Protein AF-A0A2K3MLL9-F1 (afdb_monomer)

Organism: Trifolium pratense (NCBI:txid57577)

Structure (mmCIF, N/CA/C/O backbone):
data_AF-A0A2K3MLL9-F1
#
_entry.id   AF-A0A2K3MLL9-F1
#
loop_
_atom_site.group_PDB
_atom_site.id
_atom_site.type_symbol
_atom_site.label_atom_id
_atom_site.label_alt_id
_atom_site.label_comp_id
_atom_site.label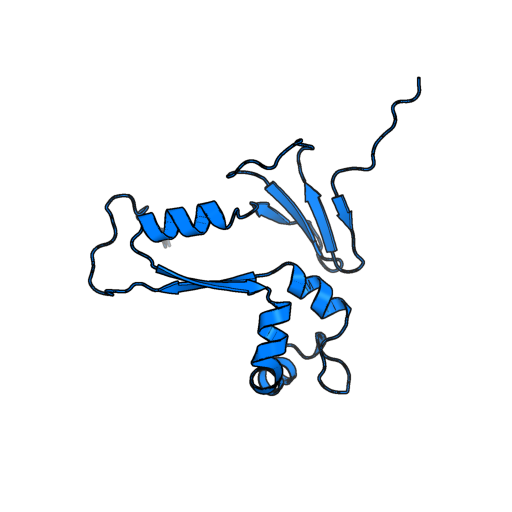_asym_id
_atom_site.label_entity_id
_atom_site.label_seq_id
_atom_site.pdbx_PDB_ins_code
_atom_site.Cartn_x
_atom_site.Cartn_y
_atom_site.Cartn_z
_atom_site.occupancy
_atom_site.B_iso_or_equiv
_atom_site.auth_seq_id
_atom_site.auth_comp_id
_atom_site.auth_asym_id
_atom_site.auth_atom_id
_atom_site.pdbx_PDB_model_num
ATOM 1 N N . MET A 1 1 ? 34.113 28.813 0.957 1.00 40.06 1 MET A N 1
ATOM 2 C CA . MET A 1 1 ? 33.649 27.449 1.286 1.00 40.06 1 MET A CA 1
ATOM 3 C C . MET A 1 1 ? 32.641 27.046 0.227 1.00 40.06 1 MET A C 1
ATOM 5 O O . MET A 1 1 ? 31.716 27.810 -0.008 1.00 40.06 1 MET A O 1
ATOM 9 N N . LYS A 1 2 ? 32.866 25.936 -0.482 1.00 30.52 2 LYS A N 1
ATOM 10 C CA . LYS A 1 2 ? 31.859 25.398 -1.406 1.00 30.52 2 LYS A CA 1
ATOM 11 C C . LYS A 1 2 ? 30.724 24.830 -0.544 1.00 30.52 2 LYS A C 1
ATOM 13 O O . LYS A 1 2 ? 31.049 24.082 0.377 1.00 30.52 2 LYS A O 1
ATOM 18 N N . PRO A 1 3 ? 29.451 25.193 -0.762 1.00 38.47 3 PRO A N 1
ATOM 19 C CA . PRO A 1 3 ? 28.366 24.535 -0.053 1.00 38.47 3 PRO A CA 1
ATOM 20 C C . PRO A 1 3 ? 28.387 23.052 -0.438 1.00 38.47 3 PRO A C 1
ATOM 22 O O . PRO A 1 3 ? 28.362 22.714 -1.622 1.00 38.47 3 PRO A O 1
ATOM 25 N N . ASN A 1 4 ? 28.505 22.179 0.563 1.00 36.25 4 ASN A N 1
ATOM 26 C CA . ASN A 1 4 ? 28.249 20.754 0.403 1.00 36.25 4 ASN A CA 1
ATOM 27 C C . ASN A 1 4 ? 26.764 20.613 0.071 1.00 36.25 4 ASN A C 1
ATOM 29 O O . ASN A 1 4 ? 25.919 20.688 0.958 1.00 36.25 4 ASN A O 1
ATOM 33 N N . ILE A 1 5 ? 26.455 20.466 -1.214 1.00 43.09 5 ILE A N 1
ATOM 34 C CA . ILE A 1 5 ? 25.132 20.057 -1.671 1.00 43.09 5 ILE A CA 1
ATOM 35 C C . ILE A 1 5 ? 25.020 18.579 -1.301 1.00 43.09 5 ILE A C 1
ATOM 37 O O . ILE A 1 5 ? 25.563 17.712 -1.988 1.00 43.09 5 ILE A O 1
ATOM 41 N N . VAL A 1 6 ? 24.399 18.308 -0.155 1.00 44.06 6 VAL A N 1
ATOM 42 C CA . VAL A 1 6 ? 23.910 16.971 0.185 1.00 44.06 6 VAL A CA 1
ATOM 43 C C . VAL A 1 6 ? 22.877 16.617 -0.893 1.00 44.06 6 VAL A C 1
ATOM 45 O O . VAL A 1 6 ? 22.052 17.468 -1.226 1.00 44.06 6 VAL A O 1
ATOM 48 N N . PRO A 1 7 ? 22.963 15.445 -1.542 1.00 48.62 7 PRO A N 1
ATOM 49 C CA . PRO A 1 7 ? 22.119 15.146 -2.686 1.00 48.62 7 PRO A CA 1
ATOM 50 C C . PRO A 1 7 ? 20.663 15.025 -2.229 1.00 48.62 7 PRO A C 1
ATOM 52 O O . PRO A 1 7 ? 20.327 14.113 -1.484 1.00 48.62 7 PRO A O 1
ATOM 55 N N . ASN A 1 8 ? 19.854 15.979 -2.692 1.00 54.91 8 ASN A N 1
ATOM 56 C CA . ASN A 1 8 ? 18.396 16.017 -2.798 1.00 54.91 8 ASN A CA 1
ATOM 57 C C . ASN A 1 8 ? 17.657 14.810 -2.197 1.00 54.91 8 ASN A C 1
ATOM 59 O O . ASN A 1 8 ? 17.811 13.704 -2.718 1.00 54.91 8 ASN A O 1
ATOM 63 N N . CYS A 1 9 ? 16.786 15.065 -1.211 1.00 72.94 9 CYS A N 1
ATOM 64 C CA . CYS A 1 9 ? 15.783 14.188 -0.571 1.00 72.94 9 CYS A CA 1
ATOM 65 C C . CYS A 1 9 ? 14.913 13.342 -1.539 1.00 72.94 9 CYS A C 1
ATOM 67 O O . CYS A 1 9 ? 13.688 13.479 -1.622 1.00 72.94 9 CYS A O 1
ATOM 69 N N . SER A 1 10 ? 15.554 12.472 -2.311 1.00 82.12 10 SER A N 1
ATOM 70 C CA . SER A 1 10 ? 14.971 11.714 -3.406 1.00 82.12 10 SER A CA 1
ATOM 71 C C . SER A 1 10 ? 15.505 10.288 -3.407 1.00 82.12 10 SER A C 1
ATOM 73 O O . SER A 1 10 ? 16.707 10.046 -3.316 1.00 82.12 10 SER A O 1
ATOM 75 N N . ILE A 1 11 ? 14.584 9.335 -3.493 1.00 89.62 11 ILE A N 1
ATOM 76 C CA . ILE A 1 11 ? 14.869 7.909 -3.616 1.00 89.62 11 ILE A CA 1
ATOM 77 C C . ILE A 1 11 ? 14.644 7.561 -5.078 1.00 89.62 11 ILE A C 1
ATOM 79 O O . ILE A 1 11 ? 13.563 7.795 -5.615 1.00 89.62 11 ILE A O 1
ATOM 83 N N . ARG A 1 12 ? 15.666 7.021 -5.735 1.00 91.44 12 ARG A N 1
ATOM 84 C CA . ARG A 1 12 ? 15.604 6.664 -7.150 1.00 91.44 12 ARG A CA 1
ATOM 85 C C . ARG A 1 12 ? 15.959 5.198 -7.325 1.00 91.44 12 ARG A C 1
ATOM 87 O O . ARG A 1 12 ? 17.048 4.784 -6.935 1.00 91.44 12 ARG A O 1
ATOM 94 N N . THR A 1 13 ? 15.064 4.462 -7.966 1.00 90.94 13 THR A N 1
ATOM 95 C CA . THR A 1 13 ? 15.303 3.109 -8.470 1.00 90.94 13 THR A CA 1
ATOM 96 C C . THR A 1 13 ? 15.189 3.108 -9.994 1.00 90.94 13 THR A C 1
ATOM 98 O O . THR A 1 13 ? 14.979 4.149 -10.625 1.00 90.94 13 THR A O 1
ATOM 101 N N . GLU A 1 14 ? 15.360 1.940 -10.609 1.00 90.88 14 GLU A N 1
ATOM 102 C CA . GLU A 1 14 ? 15.096 1.761 -12.040 1.00 90.88 14 GLU A CA 1
ATOM 103 C C . GLU A 1 14 ? 13.599 1.860 -12.368 1.00 90.88 14 GLU A C 1
ATOM 105 O O . GLU A 1 14 ? 13.241 2.219 -13.487 1.00 90.88 14 GLU A O 1
ATOM 110 N N . ASN A 1 15 ? 12.725 1.564 -11.399 1.00 92.12 15 ASN A N 1
ATOM 111 C CA . ASN A 1 15 ? 11.282 1.475 -11.610 1.00 92.12 15 ASN A CA 1
ATOM 112 C C . ASN A 1 15 ? 10.549 2.765 -11.252 1.00 92.12 15 ASN A C 1
ATOM 114 O O . ASN A 1 15 ? 9.496 3.038 -11.828 1.00 92.12 15 ASN A O 1
ATOM 118 N N . TYR A 1 16 ? 11.077 3.551 -10.312 1.00 94.88 16 TYR A N 1
ATOM 119 C CA . TYR A 1 16 ? 10.433 4.779 -9.867 1.00 94.88 16 TYR A CA 1
ATOM 120 C C . TYR A 1 16 ? 11.405 5.787 -9.244 1.00 94.88 16 TYR A C 1
ATOM 122 O O . TYR A 1 16 ? 12.552 5.497 -8.902 1.00 94.88 16 TYR A O 1
ATOM 130 N N . MET A 1 17 ? 10.911 7.007 -9.066 1.00 94.88 17 MET A N 1
ATOM 131 C CA . MET A 1 17 ? 11.558 8.072 -8.314 1.00 94.88 17 MET A CA 1
ATOM 132 C C . MET A 1 17 ? 10.560 8.668 -7.324 1.00 94.88 17 MET A C 1
ATOM 134 O O . MET A 1 17 ? 9.472 9.078 -7.722 1.00 94.88 17 MET A O 1
ATOM 138 N N . ILE A 1 18 ? 10.950 8.739 -6.054 1.00 94.94 18 ILE A N 1
ATOM 139 C CA . ILE A 1 18 ? 10.224 9.433 -4.989 1.00 94.94 18 ILE A CA 1
ATOM 140 C C . ILE A 1 18 ? 11.009 10.685 -4.624 1.00 94.94 18 ILE A C 1
ATOM 142 O O . ILE A 1 18 ? 12.196 10.589 -4.325 1.00 94.94 18 ILE A O 1
ATOM 146 N N . THR A 1 19 ? 10.355 11.841 -4.600 1.00 93.12 19 THR A N 1
ATOM 147 C CA . THR A 1 19 ? 10.968 13.120 -4.218 1.00 93.12 19 THR A CA 1
ATOM 148 C C . THR A 1 19 ? 10.126 13.796 -3.148 1.00 93.12 19 THR A C 1
ATOM 150 O O . THR A 1 19 ? 8.933 14.014 -3.347 1.00 93.12 19 THR A O 1
ATOM 153 N N . PHE A 1 20 ? 10.733 14.164 -2.021 1.00 90.00 20 PHE A N 1
ATOM 154 C CA . PHE A 1 20 ? 10.053 14.940 -0.983 1.00 90.00 20 PHE A CA 1
ATOM 155 C C . PHE A 1 20 ? 10.190 16.442 -1.254 1.00 90.00 20 PHE A C 1
ATOM 157 O O . PHE A 1 20 ? 11.255 16.910 -1.645 1.00 90.00 20 PHE A O 1
ATOM 164 N N . GLU A 1 21 ? 9.115 17.203 -1.029 1.00 79.06 21 GLU A N 1
ATOM 165 C CA . GLU A 1 21 ? 9.081 18.649 -1.320 1.00 79.06 21 GLU A CA 1
ATOM 166 C C . GLU A 1 21 ? 10.009 19.475 -0.410 1.00 79.06 21 GLU A C 1
ATOM 168 O O . GLU A 1 21 ? 10.487 20.532 -0.814 1.00 79.06 21 GLU A O 1
ATOM 173 N N . VAL A 1 22 ? 10.268 19.007 0.817 1.00 73.69 22 VAL A N 1
ATOM 174 C CA . VAL A 1 22 ? 11.063 19.726 1.827 1.00 73.69 22 VAL A CA 1
ATOM 175 C C . VAL A 1 22 ? 11.924 18.742 2.615 1.00 73.69 22 VAL A C 1
ATOM 177 O O . VAL A 1 22 ? 11.409 17.726 3.098 1.00 73.69 22 VAL A O 1
ATOM 180 N N . GLU A 1 23 ? 13.206 19.068 2.789 1.00 67.88 23 GLU A N 1
ATOM 181 C CA . GLU A 1 23 ? 14.092 18.408 3.754 1.00 67.88 23 GLU A CA 1
ATOM 182 C C . GLU A 1 23 ? 13.716 18.851 5.169 1.00 67.88 23 GLU A C 1
ATOM 184 O O . GLU A 1 23 ? 13.930 19.995 5.564 1.00 67.88 23 GLU A O 1
ATOM 189 N N . GLU A 1 24 ? 13.114 17.939 5.928 1.00 71.38 24 GLU A N 1
ATOM 190 C CA . GLU A 1 24 ? 12.789 18.136 7.338 1.00 71.38 24 GLU A CA 1
ATOM 191 C C . GLU A 1 24 ? 13.529 17.080 8.157 1.00 71.38 24 GLU A C 1
ATOM 193 O O . GLU A 1 24 ? 13.630 15.927 7.743 1.00 71.38 24 GLU A O 1
ATOM 198 N N . GLU A 1 25 ? 14.009 17.456 9.343 1.00 70.12 25 GLU A N 1
ATOM 199 C CA . GLU A 1 25 ? 14.707 16.537 10.253 1.00 70.12 25 GLU A CA 1
ATOM 200 C C . GLU A 1 25 ? 13.793 15.390 10.729 1.00 70.12 25 GLU A C 1
ATOM 202 O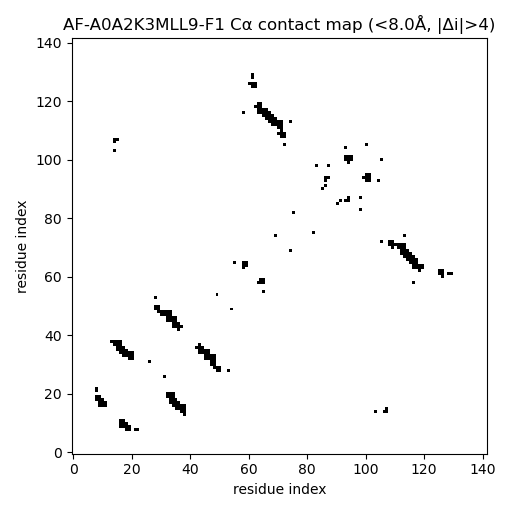 O . GLU A 1 25 ? 14.261 14.302 11.068 1.00 70.12 25 GLU A O 1
ATOM 207 N N . LYS A 1 26 ? 12.471 15.622 10.738 1.00 81.31 26 LYS A N 1
ATOM 208 C CA . LYS A 1 26 ? 11.434 14.635 11.061 1.00 81.31 26 LYS A CA 1
ATOM 209 C C . LYS A 1 26 ? 10.197 14.862 10.203 1.00 81.31 26 LYS A C 1
ATOM 211 O O . LYS A 1 26 ? 9.774 16.000 10.022 1.00 81.31 26 LYS A O 1
ATOM 216 N N . PHE A 1 27 ? 9.577 13.777 9.746 1.00 84.12 27 PHE A N 1
ATOM 217 C CA . PHE A 1 27 ? 8.310 13.861 9.026 1.00 84.12 27 PHE A CA 1
ATOM 218 C C . PHE A 1 27 ? 7.156 14.238 9.974 1.00 84.12 27 PHE A C 1
ATOM 220 O O . PHE A 1 27 ? 7.017 13.618 11.034 1.00 84.12 27 PHE A O 1
ATOM 227 N N . PRO A 1 28 ? 6.308 15.219 9.615 1.00 88.94 28 PRO A N 1
ATOM 228 C CA . PRO A 1 28 ? 5.103 15.523 10.369 1.00 88.94 28 PRO A CA 1
ATOM 229 C C . PRO A 1 28 ? 4.091 14.378 10.247 1.00 88.94 28 PRO A C 1
ATOM 231 O O . PRO A 1 28 ? 4.076 13.633 9.268 1.00 88.94 28 PRO A O 1
ATOM 234 N N . LEU A 1 29 ? 3.197 14.268 11.236 1.00 89.94 29 LEU A N 1
ATOM 235 C CA . LEU A 1 29 ? 2.163 13.224 11.268 1.00 89.94 29 LEU A CA 1
ATOM 236 C C . LEU A 1 29 ? 1.145 13.343 10.122 1.00 89.94 29 LEU A C 1
ATOM 238 O O . LEU A 1 29 ? 0.515 12.350 9.766 1.00 89.94 29 LEU A O 1
ATOM 242 N N . PHE A 1 30 ? 0.955 14.553 9.590 1.00 92.19 30 PHE A N 1
ATOM 243 C CA . PHE A 1 30 ? -0.020 14.874 8.551 1.00 92.19 30 PHE A CA 1
ATOM 244 C C . PHE A 1 30 ? 0.567 15.862 7.548 1.00 92.19 30 PHE A C 1
ATOM 246 O O . PHE A 1 30 ? 1.441 16.659 7.882 1.00 92.19 30 PHE A O 1
ATOM 253 N N . GLY A 1 31 ? 0.044 15.835 6.322 1.00 89.31 31 GLY A N 1
ATOM 254 C CA . GLY A 1 31 ? 0.335 16.845 5.305 1.00 89.31 31 GLY A CA 1
ATOM 255 C C . GLY A 1 31 ? 1.710 16.733 4.648 1.00 89.31 31 GLY A C 1
ATOM 256 O O . GLY A 1 31 ? 1.998 17.528 3.756 1.00 89.31 31 GLY A O 1
ATOM 257 N N . LYS A 1 32 ? 2.546 15.751 5.023 1.00 91.38 32 LYS A N 1
ATOM 258 C CA . LYS A 1 32 ? 3.801 15.517 4.309 1.00 91.38 32 LYS A CA 1
ATOM 259 C C . LYS A 1 32 ? 3.507 14.984 2.914 1.00 91.38 32 LYS A C 1
ATOM 261 O O . LYS A 1 32 ? 2.959 13.893 2.776 1.00 91.38 32 LYS A O 1
ATOM 266 N N . LYS A 1 33 ? 3.903 15.741 1.896 1.00 92.31 33 LYS A N 1
ATOM 267 C CA . LYS A 1 33 ? 3.750 15.364 0.492 1.00 92.31 33 LYS A CA 1
ATOM 268 C C . LYS A 1 33 ? 5.048 14.842 -0.102 1.00 92.31 33 LYS A C 1
ATOM 270 O O . LYS A 1 33 ? 6.145 15.223 0.320 1.00 92.31 33 LYS A O 1
ATOM 275 N N . TYR A 1 34 ? 4.898 13.981 -1.095 1.00 93.19 34 TYR A N 1
ATOM 276 C CA . TYR A 1 34 ? 5.974 13.523 -1.958 1.00 93.19 34 TYR A CA 1
ATOM 277 C C . TYR A 1 34 ? 5.460 13.374 -3.387 1.00 93.19 34 TYR A C 1
ATOM 279 O O . TYR A 1 34 ? 4.270 13.158 -3.613 1.00 93.19 34 TYR A O 1
ATOM 287 N N . GLN A 1 35 ? 6.366 13.492 -4.348 1.00 95.25 35 GLN A N 1
ATOM 288 C CA . GLN A 1 35 ? 6.110 13.167 -5.741 1.00 95.25 35 GLN A CA 1
ATOM 289 C C . GLN A 1 35 ? 6.599 11.752 -6.029 1.00 95.25 35 GLN A C 1
ATOM 291 O O . GLN A 1 35 ? 7.745 11.438 -5.712 1.00 95.25 35 GLN A O 1
ATOM 296 N N . LEU A 1 36 ? 5.759 10.923 -6.639 1.00 95.75 36 LEU A N 1
ATOM 297 C CA . LEU A 1 36 ? 6.100 9.597 -7.141 1.00 95.75 36 LEU A CA 1
ATOM 298 C C . LEU A 1 36 ? 6.042 9.620 -8.666 1.00 95.75 36 LEU A C 1
ATOM 300 O O . LEU A 1 36 ? 5.057 10.055 -9.249 1.00 95.75 36 LEU A O 1
ATOM 304 N N . LYS A 1 37 ? 7.099 9.153 -9.325 1.00 95.88 37 LYS A N 1
ATOM 305 C CA . LYS A 1 37 ? 7.132 8.987 -10.778 1.00 95.88 37 LYS A CA 1
ATOM 306 C C . LYS A 1 37 ? 7.599 7.585 -11.122 1.00 95.88 37 LYS A C 1
ATOM 308 O O . LYS A 1 37 ? 8.765 7.282 -10.868 1.00 95.88 37 LYS A O 1
ATOM 313 N N . PHE A 1 38 ? 6.750 6.764 -11.738 1.00 94.56 38 PHE A N 1
ATOM 314 C CA . PHE A 1 38 ? 7.204 5.500 -12.313 1.00 94.56 38 PHE A CA 1
ATOM 315 C C . PHE A 1 38 ? 7.977 5.733 -13.614 1.00 94.56 38 PHE A C 1
ATOM 317 O O . PHE A 1 38 ? 7.789 6.729 -14.313 1.00 94.56 38 PHE A O 1
ATOM 324 N N . ALA A 1 39 ? 8.870 4.804 -13.950 1.00 90.88 39 ALA A N 1
ATOM 325 C CA . ALA A 1 39 ? 9.738 4.904 -15.121 1.00 90.88 39 ALA A CA 1
ATOM 326 C C . ALA A 1 39 ? 8.961 5.033 -16.442 1.00 90.88 39 ALA A C 1
ATOM 328 O O . ALA A 1 39 ? 9.426 5.701 -17.364 1.00 90.88 39 ALA A O 1
ATOM 329 N N . ASN A 1 40 ? 7.773 4.425 -16.511 1.00 87.38 40 ASN A N 1
ATOM 330 C CA . ASN A 1 40 ? 6.921 4.426 -17.700 1.00 87.38 40 ASN A CA 1
ATOM 331 C C . ASN A 1 40 ? 5.892 5.568 -17.713 1.00 87.38 40 ASN A C 1
ATOM 333 O O . ASN A 1 40 ? 5.187 5.726 -18.709 1.00 87.38 40 ASN A O 1
ATOM 337 N N . ASP A 1 41 ? 5.813 6.365 -16.646 1.00 91.06 41 ASP A N 1
ATOM 338 C CA . ASP A 1 41 ? 4.813 7.420 -16.527 1.00 91.06 41 ASP A CA 1
ATOM 339 C C . ASP A 1 41 ? 5.300 8.735 -17.135 1.00 91.06 41 ASP A C 1
ATOM 341 O O . ASP A 1 41 ? 6.469 9.133 -17.032 1.00 91.06 41 ASP A O 1
ATOM 345 N N . VAL A 1 42 ? 4.360 9.459 -17.742 1.00 90.75 42 VAL A N 1
ATOM 346 C CA . VAL A 1 42 ? 4.625 10.749 -18.390 1.00 90.75 42 VAL A CA 1
ATOM 347 C C . VAL A 1 42 ? 4.999 11.813 -17.352 1.00 90.75 42 VAL A C 1
ATOM 349 O O . VAL A 1 42 ? 5.955 12.573 -17.541 1.00 90.75 42 VAL A O 1
ATOM 352 N N . SER A 1 43 ? 4.294 11.839 -16.222 1.00 92.69 43 SER A N 1
ATOM 353 C CA . SER A 1 43 ? 4.434 12.842 -15.164 1.00 92.69 43 SER A CA 1
ATOM 354 C C . SER A 1 43 ? 4.528 12.202 -13.784 1.00 92.69 43 SER A C 1
ATOM 356 O O . SER A 1 43 ? 4.116 11.066 -13.592 1.00 92.69 43 SER A O 1
ATOM 358 N N . ALA A 1 44 ? 5.084 12.946 -12.828 1.00 94.31 44 ALA A N 1
ATOM 359 C CA . ALA A 1 44 ? 5.030 12.562 -11.424 1.00 94.31 44 ALA A CA 1
ATOM 360 C C . ALA A 1 44 ? 3.645 12.873 -10.838 1.00 94.31 44 ALA A C 1
ATOM 362 O O . ALA A 1 44 ? 3.047 13.895 -11.183 1.00 94.31 44 ALA A O 1
ATOM 363 N N . GLU A 1 45 ? 3.184 12.033 -9.921 1.00 95.19 45 GLU A N 1
ATOM 364 C CA . GLU A 1 45 ? 1.970 12.226 -9.135 1.00 95.19 45 GLU A CA 1
ATOM 365 C C . GLU A 1 45 ? 2.316 12.681 -7.716 1.00 95.19 45 GLU A C 1
ATOM 367 O O . GLU A 1 45 ? 3.300 12.233 -7.125 1.00 95.19 45 GLU A O 1
ATOM 372 N N . THR A 1 46 ? 1.514 13.587 -7.155 1.00 95.00 46 THR A N 1
ATOM 373 C CA . THR A 1 46 ? 1.694 14.062 -5.778 1.00 95.00 46 THR A CA 1
ATOM 374 C C . THR A 1 46 ? 0.839 13.238 -4.826 1.00 95.00 46 THR A C 1
ATOM 376 O O . THR A 1 46 ? -0.385 13.222 -4.935 1.00 95.00 46 THR A O 1
ATOM 379 N N . HIS A 1 47 ? 1.479 12.638 -3.827 1.00 94.31 47 HIS A N 1
ATOM 380 C CA . HIS A 1 47 ? 0.833 11.846 -2.786 1.00 94.31 47 HIS A CA 1
ATOM 381 C C . HIS A 1 47 ? 1.115 12.415 -1.396 1.00 94.31 47 HIS A C 1
ATOM 383 O O . HIS A 1 47 ? 2.058 13.180 -1.186 1.00 94.31 47 HIS A O 1
ATOM 389 N N . CYS A 1 48 ? 0.299 12.004 -0.426 1.00 93.38 48 CYS A N 1
ATOM 390 C CA . CYS A 1 48 ? 0.508 12.285 0.990 1.00 93.38 48 CYS A CA 1
ATOM 391 C C . CYS A 1 48 ? 1.065 11.046 1.693 1.00 93.38 48 CYS A C 1
ATOM 393 O O . CYS A 1 48 ? 0.589 9.931 1.479 1.00 93.38 48 CYS A O 1
ATOM 395 N N . LEU A 1 49 ? 2.052 11.243 2.563 1.00 92.94 49 LEU A N 1
ATOM 396 C CA . LEU A 1 49 ? 2.600 10.183 3.395 1.00 92.94 49 LEU A CA 1
ATOM 397 C C . LEU A 1 49 ? 1.585 9.783 4.471 1.00 92.94 49 LEU A C 1
ATOM 399 O O . LEU A 1 49 ? 1.043 10.633 5.182 1.00 92.94 49 LEU A O 1
ATOM 403 N N . VAL A 1 50 ? 1.354 8.479 4.603 1.00 94.81 50 VAL A N 1
ATOM 404 C CA . VAL A 1 50 ? 0.456 7.913 5.611 1.00 94.81 50 VAL A CA 1
ATOM 405 C C . VAL A 1 50 ? 1.268 7.509 6.835 1.00 94.81 50 VAL A C 1
ATOM 407 O O . VAL A 1 50 ? 2.138 6.646 6.765 1.00 94.81 50 VAL A O 1
ATOM 410 N N . HIS A 1 51 ? 0.964 8.113 7.982 1.00 95.12 51 HIS A N 1
ATOM 411 C CA . HIS A 1 51 ? 1.550 7.719 9.259 1.00 95.12 51 HIS A CA 1
ATOM 412 C C . HIS A 1 51 ? 0.666 6.663 9.940 1.00 95.12 51 HIS A C 1
ATOM 414 O O . HIS A 1 51 ? -0.356 7.002 10.543 1.00 95.12 51 HIS A O 1
ATOM 420 N N . PHE A 1 52 ? 1.046 5.382 9.860 1.00 95.81 52 PHE A N 1
ATOM 421 C CA . PHE A 1 52 ? 0.219 4.266 10.350 1.00 95.81 52 PHE A CA 1
ATOM 422 C C . PHE A 1 52 ? -0.254 4.393 11.808 1.00 95.81 52 PHE A C 1
ATOM 424 O O . PHE A 1 52 ? -1.444 4.180 12.043 1.00 95.81 52 PHE A O 1
ATOM 431 N N . PRO A 1 53 ? 0.571 4.812 12.790 1.00 95.81 53 PRO A N 1
ATOM 432 C CA . PRO A 1 53 ? 0.078 5.011 14.155 1.00 95.81 53 PRO A CA 1
ATOM 433 C C . PRO A 1 53 ? -1.049 6.051 14.246 1.00 95.81 53 PRO A C 1
ATOM 435 O O . PRO A 1 53 ? -1.986 5.888 15.027 1.00 95.81 53 PRO A O 1
ATOM 438 N N . SER A 1 54 ? -0.992 7.106 13.421 1.00 95.56 54 SER A N 1
ATOM 439 C CA . SER A 1 54 ? -2.080 8.087 13.327 1.00 95.56 54 SER A CA 1
ATOM 440 C C . SER A 1 54 ? -3.322 7.477 12.681 1.00 95.56 54 SER A C 1
ATOM 442 O O . SER A 1 54 ? -4.418 7.696 13.189 1.00 95.56 54 SER A O 1
ATOM 444 N N . LEU A 1 55 ? -3.156 6.700 11.604 1.00 95.62 55 LEU A N 1
ATOM 445 C CA . LEU A 1 55 ? -4.257 6.013 10.922 1.00 95.62 55 LEU A CA 1
ATOM 446 C C . LEU A 1 55 ? -5.007 5.070 11.873 1.00 95.62 55 LEU A C 1
ATOM 448 O O . LEU A 1 55 ? -6.223 5.167 11.981 1.00 95.62 55 LEU A O 1
ATOM 452 N N . ILE A 1 56 ? -4.289 4.219 12.613 1.00 96.38 56 ILE A N 1
ATOM 453 C CA . ILE A 1 56 ? -4.881 3.271 13.570 1.00 96.38 56 ILE A CA 1
ATOM 454 C C . ILE A 1 56 ? -5.645 4.012 14.672 1.00 96.38 56 ILE A C 1
ATOM 456 O O . ILE A 1 56 ? -6.772 3.648 15.006 1.00 96.38 56 ILE A O 1
ATOM 460 N N . ARG A 1 57 ? -5.052 5.076 15.232 1.00 95.50 57 ARG A N 1
ATOM 461 C CA . ARG A 1 57 ? -5.708 5.890 16.262 1.00 95.50 57 ARG A CA 1
ATOM 462 C C . ARG A 1 57 ? -7.017 6.495 15.744 1.00 95.50 57 ARG A C 1
ATOM 464 O O . ARG A 1 57 ? -8.020 6.413 16.447 1.00 95.50 57 ARG A O 1
ATOM 471 N N . LEU A 1 58 ? -6.999 7.076 14.543 1.00 93.69 58 LEU A N 1
ATOM 472 C CA . LEU A 1 58 ? -8.175 7.690 13.917 1.00 93.69 58 LEU A CA 1
ATOM 473 C C . LEU A 1 58 ? -9.249 6.652 13.566 1.00 93.69 58 LEU A C 1
ATOM 475 O O . LEU A 1 58 ? -10.426 6.894 13.805 1.00 93.69 58 LEU A O 1
ATOM 479 N N . ALA A 1 59 ? -8.856 5.481 13.060 1.00 93.12 59 ALA A N 1
ATOM 480 C CA . ALA A 1 59 ? -9.781 4.385 12.782 1.00 93.12 59 ALA A CA 1
ATOM 481 C C . ALA A 1 59 ? -10.509 3.937 14.060 1.00 93.12 59 ALA A C 1
ATOM 483 O O . ALA A 1 59 ? -11.733 3.823 14.071 1.00 93.12 59 ALA A O 1
ATOM 484 N N . ARG A 1 60 ? -9.777 3.800 15.173 1.00 91.75 60 ARG A N 1
ATOM 485 C CA . ARG A 1 60 ? -10.362 3.504 16.487 1.00 91.75 60 ARG A CA 1
ATOM 486 C C . ARG A 1 60 ? -11.318 4.596 16.964 1.00 91.75 60 ARG A C 1
ATOM 488 O O . ARG A 1 60 ? -12.375 4.287 17.502 1.00 91.75 60 ARG A O 1
ATOM 495 N N . GLU A 1 61 ? -10.965 5.865 16.769 1.00 90.69 61 GLU A N 1
ATOM 496 C CA . GLU A 1 61 ? -11.851 6.998 17.081 1.00 90.69 61 GLU A CA 1
ATOM 497 C C . GLU A 1 61 ? -13.132 6.993 16.238 1.00 90.69 61 GLU A C 1
ATOM 499 O O . GLU A 1 61 ? -14.148 7.502 16.700 1.00 90.69 61 GLU A O 1
ATOM 504 N N . ALA A 1 62 ? -13.106 6.376 15.054 1.00 88.56 62 ALA A N 1
ATOM 505 C CA . ALA A 1 62 ? -14.269 6.140 14.201 1.00 88.56 62 ALA A CA 1
ATOM 506 C C . ALA A 1 62 ? -15.019 4.825 14.515 1.00 88.56 62 ALA A C 1
ATOM 508 O O . ALA A 1 62 ? -15.975 4.487 13.820 1.00 88.56 62 ALA A O 1
ATOM 509 N N . GLY A 1 63 ? -14.618 4.085 15.556 1.00 88.69 63 GLY A N 1
ATOM 510 C CA . GLY A 1 63 ? -15.251 2.821 15.950 1.00 88.69 63 GLY A CA 1
ATOM 511 C C . GLY A 1 63 ? -14.813 1.603 15.130 1.00 88.69 63 GLY A C 1
ATOM 512 O O . GLY A 1 63 ? -15.522 0.600 15.107 1.00 88.69 63 GLY A O 1
ATOM 513 N N . LEU A 1 64 ? -13.669 1.683 14.448 1.00 92.75 64 LEU A N 1
ATOM 514 C CA . LEU A 1 64 ? -13.075 0.560 13.728 1.00 92.75 64 LEU A CA 1
ATOM 515 C C . LEU A 1 64 ? -11.977 -0.110 14.558 1.00 92.75 64 LEU A C 1
ATOM 517 O O . LEU A 1 64 ? -11.161 0.552 15.202 1.00 92.75 64 LEU A O 1
ATOM 521 N N . GLU A 1 65 ? -11.911 -1.432 14.483 1.00 94.12 65 GLU A N 1
ATOM 522 C CA . GLU A 1 65 ? -10.853 -2.233 15.084 1.00 94.12 65 GLU A CA 1
ATOM 523 C C . GLU A 1 65 ? -9.773 -2.551 14.055 1.00 94.12 65 GLU A C 1
ATOM 525 O O . GLU A 1 65 ? -10.052 -2.925 12.917 1.00 94.12 65 GLU A O 1
ATOM 530 N N . TYR A 1 66 ? -8.516 -2.376 14.455 1.00 96.06 66 TYR A N 1
ATOM 531 C CA . TYR A 1 66 ? -7.372 -2.789 13.654 1.00 96.06 66 TYR A CA 1
ATOM 532 C C . TYR A 1 66 ? -7.323 -4.316 13.571 1.00 96.06 66 TYR A C 1
ATOM 534 O O . TYR A 1 66 ? -7.340 -4.983 14.605 1.00 96.06 66 TYR A O 1
ATOM 542 N N . VAL A 1 67 ? -7.214 -4.844 12.352 1.00 97.31 67 VAL A N 1
ATOM 543 C CA . VAL A 1 67 ? -7.031 -6.279 12.105 1.00 97.31 67 VAL A CA 1
ATOM 544 C C . VAL A 1 67 ? -5.601 -6.543 11.663 1.00 97.31 67 VAL A C 1
ATOM 546 O O . VAL A 1 67 ? -4.894 -7.335 12.281 1.00 97.31 67 VAL A O 1
ATOM 549 N N . GLU A 1 68 ? -5.163 -5.857 10.609 1.00 97.31 68 GLU A N 1
ATOM 550 C CA . GLU A 1 68 ? -3.890 -6.155 9.964 1.00 97.31 68 GLU A CA 1
ATOM 551 C C . GLU A 1 68 ? -3.356 -4.953 9.185 1.00 97.31 68 GLU A C 1
ATOM 553 O O . GLU A 1 68 ? -4.115 -4.200 8.575 1.00 97.31 68 GLU A O 1
ATOM 558 N N . ILE A 1 69 ? -2.035 -4.798 9.193 1.00 97.44 69 ILE A N 1
ATOM 559 C CA . ILE A 1 69 ? -1.257 -3.998 8.251 1.00 97.44 69 ILE A CA 1
ATOM 560 C C . ILE A 1 69 ? -0.099 -4.894 7.811 1.00 97.44 69 ILE A C 1
ATOM 562 O O . ILE A 1 69 ? 0.680 -5.328 8.658 1.00 97.44 69 ILE A O 1
ATOM 566 N N . GLN A 1 70 ? 0.020 -5.155 6.511 1.00 97.81 70 GLN A N 1
ATOM 567 C CA . GLN A 1 70 ? 1.030 -6.057 5.959 1.00 97.81 70 GLN A CA 1
ATOM 568 C C . GLN A 1 70 ? 1.632 -5.468 4.680 1.00 97.81 70 GLN A C 1
ATOM 570 O O . GLN A 1 70 ? 0.924 -4.899 3.844 1.00 97.81 70 GLN A O 1
ATOM 575 N N . ASN A 1 71 ? 2.955 -5.565 4.507 1.00 97.69 71 ASN A N 1
ATOM 576 C CA . ASN A 1 71 ? 3.567 -5.106 3.260 1.00 97.69 71 ASN A CA 1
ATOM 577 C C . ASN A 1 71 ? 3.085 -5.978 2.090 1.00 97.69 71 ASN A C 1
ATOM 579 O O . ASN A 1 71 ? 2.929 -7.188 2.230 1.00 97.69 71 ASN A O 1
ATOM 583 N N . LEU A 1 72 ? 2.871 -5.386 0.912 1.00 96.75 72 LEU A N 1
ATOM 584 C CA . LEU A 1 72 ? 2.318 -6.128 -0.221 1.00 96.75 72 LEU A CA 1
ATOM 585 C C . LEU A 1 72 ? 3.253 -7.247 -0.722 1.00 96.75 72 LEU A C 1
ATOM 587 O O . LEU A 1 72 ? 2.779 -8.221 -1.305 1.00 96.75 72 LEU A O 1
ATOM 591 N N . THR A 1 73 ? 4.564 -7.137 -0.481 1.00 95.75 73 THR A N 1
ATOM 592 C CA . THR A 1 73 ? 5.526 -8.221 -0.755 1.00 95.75 73 THR A CA 1
ATOM 593 C C . THR A 1 73 ? 5.291 -9.438 0.135 1.00 95.75 73 THR A C 1
ATOM 595 O O . THR A 1 73 ? 5.184 -10.547 -0.382 1.00 95.75 73 THR A O 1
ATOM 598 N N . GLU A 1 74 ? 5.121 -9.222 1.440 1.00 96.31 74 GLU A N 1
ATOM 599 C CA . GLU A 1 74 ? 4.797 -10.265 2.420 1.00 96.31 74 GLU A CA 1
ATOM 600 C C . GLU A 1 74 ? 3.428 -10.885 2.113 1.00 96.31 74 GLU A C 1
ATOM 602 O O . GLU A 1 74 ? 3.314 -12.103 1.987 1.00 96.31 74 GLU A O 1
ATOM 607 N N . PHE A 1 75 ? 2.415 -10.047 1.856 1.00 96.19 75 PHE A N 1
ATOM 608 C CA . PHE A 1 75 ? 1.077 -10.502 1.471 1.00 96.19 75 PHE A CA 1
ATOM 609 C C . PHE A 1 75 ? 1.105 -11.394 0.225 1.00 96.19 75 PHE A C 1
ATOM 611 O O . PHE A 1 75 ? 0.419 -12.420 0.164 1.00 96.19 75 PHE A O 1
ATOM 618 N N . TYR A 1 76 ? 1.887 -11.009 -0.789 1.00 94.25 76 TYR A N 1
ATOM 619 C CA . TYR A 1 76 ? 2.050 -11.818 -1.990 1.00 94.25 76 TYR A CA 1
ATOM 620 C C . TYR A 1 76 ? 2.712 -13.160 -1.675 1.00 94.25 76 TYR A C 1
ATOM 622 O O . TYR A 1 76 ? 2.239 -14.183 -2.171 1.00 94.25 76 TYR A O 1
ATOM 630 N N . ASP A 1 77 ? 3.785 -13.173 -0.883 1.00 94.31 77 ASP A N 1
ATOM 631 C CA . ASP A 1 77 ? 4.514 -14.402 -0.569 1.00 94.31 77 ASP A CA 1
ATOM 632 C C . ASP A 1 77 ? 3.631 -15.390 0.218 1.00 94.31 77 ASP A C 1
ATOM 634 O O . ASP A 1 77 ? 3.603 -16.577 -0.126 1.00 94.31 77 ASP A O 1
ATOM 638 N N . ASP A 1 78 ? 2.818 -14.899 1.160 1.00 95.88 78 ASP A N 1
ATOM 639 C CA . ASP A 1 78 ? 1.862 -15.704 1.936 1.00 95.88 78 ASP A CA 1
ATOM 640 C C . ASP A 1 78 ? 0.725 -16.282 1.073 1.00 95.88 78 ASP A C 1
ATOM 642 O O . ASP A 1 78 ? 0.281 -17.417 1.272 1.00 95.88 78 ASP A O 1
ATOM 646 N N . ASN A 1 79 ? 0.262 -15.530 0.069 1.00 94.25 79 ASN A N 1
ATOM 647 C CA . ASN A 1 79 ? -0.909 -15.883 -0.747 1.00 94.25 79 ASN A CA 1
ATOM 648 C C . ASN A 1 79 ? -0.561 -16.364 -2.160 1.00 94.25 79 ASN A C 1
ATOM 650 O O . ASN A 1 79 ? -1.445 -16.578 -2.998 1.00 94.25 79 ASN A O 1
ATOM 654 N N . ARG A 1 80 ? 0.723 -16.578 -2.448 1.00 91.38 80 ARG A N 1
ATOM 655 C CA . ARG A 1 80 ? 1.237 -16.821 -3.799 1.00 91.38 80 ARG A CA 1
ATOM 656 C C . ARG A 1 80 ? 0.516 -17.935 -4.550 1.00 91.38 80 ARG A C 1
ATOM 658 O O . ARG A 1 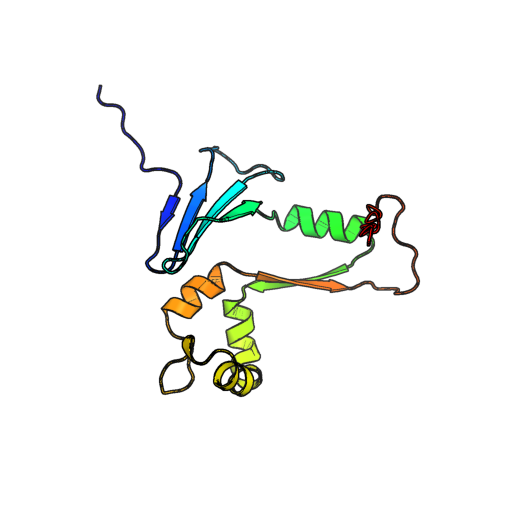80 ? 0.218 -17.788 -5.734 1.00 91.38 80 ARG A O 1
ATOM 665 N N . ALA A 1 81 ? 0.242 -19.054 -3.881 1.00 91.56 81 ALA A N 1
ATOM 666 C CA . ALA A 1 81 ? -0.431 -20.197 -4.499 1.00 91.56 81 ALA A CA 1
ATOM 667 C C . ALA A 1 81 ? -1.860 -19.851 -4.952 1.00 91.56 81 ALA A C 1
ATOM 669 O O . ALA A 1 81 ? -2.295 -20.293 -6.013 1.00 91.56 81 ALA A O 1
ATOM 670 N N . GLN A 1 82 ? -2.564 -19.026 -4.175 1.00 93.12 82 GLN A N 1
ATOM 671 C CA . GLN A 1 82 ? -3.934 -18.597 -4.455 1.00 93.12 82 GLN A CA 1
ATOM 672 C C . GLN A 1 82 ? -3.961 -17.529 -5.559 1.00 93.12 82 GLN A C 1
ATOM 674 O O . GLN A 1 82 ? -4.837 -17.537 -6.422 1.00 93.12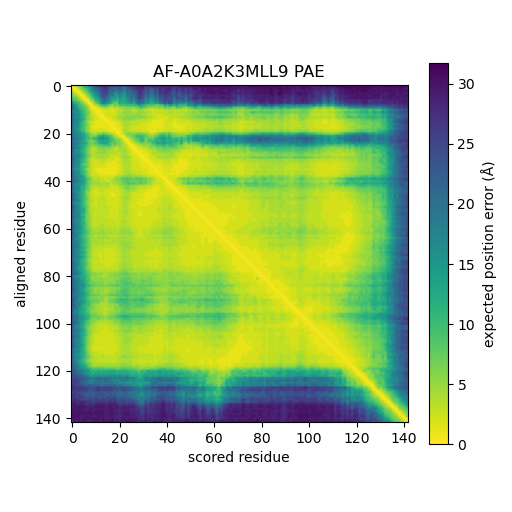 82 GLN A O 1
ATOM 679 N N . LEU A 1 83 ? -2.960 -16.643 -5.575 1.00 91.62 83 LEU A N 1
ATOM 680 C CA . LEU A 1 83 ? -2.851 -15.548 -6.542 1.00 91.62 83 LEU A CA 1
ATOM 681 C C . LEU A 1 83 ? -2.274 -15.970 -7.901 1.00 91.62 83 LEU A C 1
ATOM 683 O O . LEU A 1 83 ? -2.452 -15.245 -8.879 1.00 91.62 83 LEU A O 1
ATOM 687 N N . ALA A 1 84 ? -1.608 -17.125 -8.001 1.00 89.31 84 ALA A N 1
ATOM 688 C CA . ALA A 1 84 ? -0.887 -17.543 -9.208 1.00 89.31 84 ALA A CA 1
ATOM 689 C C . ALA A 1 84 ? -1.754 -17.519 -10.482 1.00 89.31 84 ALA A C 1
ATOM 691 O O . ALA A 1 84 ? -1.343 -16.972 -11.510 1.00 89.31 84 ALA A O 1
ATOM 692 N N . GLY A 1 85 ? -2.972 -18.067 -10.410 1.00 89.69 85 GLY A N 1
ATOM 693 C CA . GLY A 1 85 ? -3.903 -18.073 -11.543 1.00 89.69 85 GLY A CA 1
ATOM 694 C C . GLY A 1 85 ? -4.378 -16.668 -11.918 1.00 89.69 85 GLY A C 1
ATOM 695 O O . GLY A 1 85 ? -4.443 -16.327 -13.097 1.00 89.69 85 GLY A O 1
ATOM 696 N N . LEU A 1 86 ? -4.650 -15.825 -10.919 1.00 91.69 86 LEU A N 1
ATOM 697 C CA . LEU A 1 86 ? -5.090 -14.449 -11.132 1.00 91.69 86 LEU A CA 1
ATOM 698 C C . LEU A 1 86 ? -3.992 -13.615 -11.807 1.00 91.69 86 LEU A C 1
ATOM 700 O O . LEU A 1 86 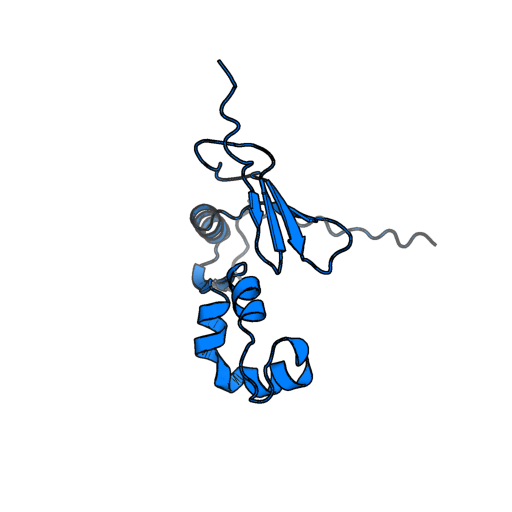? -4.244 -12.965 -12.819 1.00 91.69 86 LEU A O 1
ATOM 704 N N . LEU A 1 87 ? -2.762 -13.678 -11.296 1.00 92.06 87 LEU A N 1
ATOM 705 C CA . LEU A 1 87 ? -1.637 -12.911 -11.833 1.00 92.06 87 LEU A CA 1
ATOM 706 C C . LEU A 1 87 ? -1.272 -13.341 -13.252 1.00 92.06 87 LEU A C 1
ATOM 708 O O . LEU A 1 87 ? -0.981 -12.489 -14.086 1.00 92.06 87 LEU A O 1
ATOM 712 N N . THR A 1 88 ? -1.357 -14.638 -13.555 1.00 90.44 88 THR A N 1
ATOM 713 C CA . THR A 1 88 ? -1.111 -15.144 -14.913 1.00 90.44 88 THR A CA 1
ATOM 714 C C . THR A 1 88 ? -2.113 -14.572 -15.922 1.00 90.44 88 THR A C 1
ATOM 716 O O . THR A 1 88 ? -1.736 -14.264 -17.049 1.00 90.44 88 THR A O 1
ATOM 719 N N . ASN A 1 89 ? -3.372 -14.385 -15.515 1.00 92.06 89 ASN A N 1
ATOM 720 C CA . ASN A 1 89 ? -4.437 -13.915 -16.403 1.00 92.06 89 ASN A CA 1
ATOM 721 C C . ASN A 1 89 ? -4.502 -12.386 -16.525 1.00 92.06 89 ASN A C 1
ATOM 723 O O . ASN A 1 89 ? -4.742 -11.874 -17.615 1.00 92.06 89 ASN A O 1
ATOM 727 N N . TYR A 1 90 ? -4.303 -11.657 -15.423 1.00 91.62 90 TYR A N 1
ATOM 728 C CA . TYR A 1 90 ? -4.554 -10.210 -15.369 1.00 91.62 90 TYR A CA 1
ATOM 729 C C . TYR A 1 90 ? -3.289 -9.356 -15.301 1.00 91.62 90 TYR A C 1
ATOM 731 O O . TYR A 1 90 ? -3.320 -8.189 -15.681 1.00 91.62 90 TYR A O 1
ATOM 739 N N . ALA A 1 91 ? -2.170 -9.916 -14.840 1.00 89.31 91 ALA A N 1
ATOM 740 C CA . ALA A 1 91 ? -0.917 -9.186 -14.687 1.00 89.31 91 ALA A CA 1
ATOM 741 C C . ALA A 1 91 ? 0.307 -9.997 -15.162 1.00 89.31 91 ALA A C 1
ATOM 743 O O . ALA A 1 91 ? 1.318 -10.054 -14.452 1.00 89.31 91 ALA A O 1
ATOM 744 N N . PRO A 1 92 ? 0.276 -10.595 -16.373 1.00 88.88 92 PRO A N 1
ATOM 745 C CA . PRO A 1 92 ? 1.360 -11.460 -16.847 1.00 88.88 92 PRO A CA 1
ATOM 746 C C . PRO A 1 92 ? 2.710 -10.731 -16.923 1.00 88.88 92 PRO A C 1
ATOM 748 O O . PRO A 1 92 ? 3.758 -11.343 -16.750 1.00 88.88 92 PRO A O 1
ATOM 751 N N . ASN A 1 93 ? 2.697 -9.405 -17.098 1.00 89.88 93 ASN A N 1
ATOM 752 C CA . ASN A 1 93 ? 3.895 -8.561 -17.180 1.00 89.88 93 ASN A CA 1
ATOM 753 C C . ASN A 1 93 ? 4.713 -8.488 -15.876 1.00 89.88 93 ASN A C 1
ATOM 755 O O . ASN A 1 93 ? 5.857 -8.013 -15.894 1.00 89.88 93 ASN A O 1
ATOM 759 N N . LEU A 1 94 ? 4.127 -8.925 -14.756 1.00 90.62 94 LEU A N 1
ATOM 760 C CA . LEU A 1 94 ? 4.789 -8.990 -13.455 1.00 90.62 94 LEU A CA 1
ATOM 761 C C . LEU A 1 94 ? 5.544 -10.308 -13.239 1.00 90.62 94 LEU A C 1
ATOM 763 O O . LEU A 1 94 ? 6.350 -10.394 -12.314 1.00 90.62 94 LEU A O 1
ATOM 767 N N . LEU A 1 95 ? 5.294 -11.327 -14.066 1.00 92.44 95 LEU A N 1
ATOM 768 C CA . LEU A 1 95 ? 5.799 -12.683 -13.870 1.00 92.44 95 LEU A CA 1
ATOM 769 C C . LEU A 1 95 ? 6.930 -13.034 -14.848 1.00 92.44 95 LEU A C 1
ATOM 771 O O . LEU A 1 95 ? 6.989 -12.552 -15.978 1.00 92.44 95 LEU A O 1
ATOM 775 N N . ASP A 1 96 ? 7.835 -13.906 -14.406 1.00 91.50 96 ASP A N 1
ATOM 776 C CA . ASP A 1 96 ? 8.793 -14.610 -15.251 1.00 91.50 96 ASP A CA 1
ATOM 777 C C . ASP A 1 96 ? 8.117 -15.778 -15.995 1.00 91.50 96 ASP A C 1
ATOM 779 O O . ASP A 1 96 ? 6.960 -16.133 -15.758 1.00 91.50 96 ASP A O 1
ATOM 783 N N . THR A 1 97 ? 8.862 -16.435 -16.885 1.00 88.31 97 THR A N 1
ATOM 784 C CA . THR A 1 97 ? 8.370 -17.592 -17.657 1.00 88.31 97 THR A CA 1
ATOM 785 C C . THR A 1 97 ? 7.998 -18.806 -16.800 1.00 88.31 97 THR A C 1
ATOM 787 O O . THR A 1 97 ? 7.416 -19.759 -17.309 1.00 88.31 97 THR A O 1
ATOM 790 N N . ARG A 1 98 ? 8.332 -18.794 -15.504 1.00 88.00 98 ARG A N 1
ATOM 791 C CA . ARG A 1 98 ? 7.996 -19.828 -14.520 1.00 88.00 98 ARG A CA 1
ATOM 792 C C . ARG A 1 98 ? 6.853 -19.391 -13.594 1.00 88.00 98 ARG A C 1
ATOM 794 O O . ARG A 1 98 ? 6.600 -20.071 -12.601 1.00 88.00 98 ARG A O 1
ATOM 801 N N . GLY A 1 99 ? 6.190 -18.268 -13.882 1.00 85.56 99 GLY A N 1
ATOM 802 C CA . GLY A 1 99 ? 5.079 -17.747 -13.086 1.00 85.56 99 GLY A CA 1
ATOM 803 C C . GLY A 1 99 ? 5.505 -17.155 -11.740 1.00 85.56 99 GLY A C 1
ATOM 804 O O . GLY A 1 99 ? 4.728 -17.166 -10.788 1.00 85.56 99 GLY A O 1
ATOM 805 N N . ARG A 1 100 ? 6.753 -16.691 -11.608 1.00 88.06 100 ARG A N 1
ATOM 806 C CA . ARG A 1 100 ? 7.271 -16.060 -10.381 1.00 88.06 100 ARG A CA 1
ATOM 807 C C . ARG A 1 100 ? 7.408 -14.561 -10.594 1.00 88.06 100 ARG A C 1
ATOM 809 O O . ARG A 1 100 ? 7.798 -14.157 -11.682 1.00 88.06 100 ARG A O 1
ATOM 816 N N . LEU A 1 101 ? 7.150 -13.747 -9.574 1.00 91.56 101 LEU A N 1
ATOM 817 C CA . LEU A 1 101 ? 7.344 -12.301 -9.690 1.00 91.56 101 LEU A CA 1
ATOM 818 C C . LEU A 1 101 ? 8.773 -11.946 -10.115 1.00 91.56 101 LEU A C 1
ATOM 820 O O . LEU A 1 101 ? 9.755 -12.506 -9.621 1.00 91.56 101 LEU A O 1
ATOM 824 N N . LEU A 1 102 ? 8.872 -10.986 -11.029 1.00 93.75 102 LEU A N 1
ATOM 825 C CA . LEU A 1 102 ? 10.136 -10.397 -11.444 1.00 93.75 102 LEU A CA 1
ATOM 826 C C . LEU A 1 102 ? 10.711 -9.533 -10.305 1.00 93.75 102 LEU A C 1
ATOM 828 O O . LEU A 1 102 ? 9.942 -8.901 -9.580 1.00 93.75 102 LEU A O 1
ATOM 832 N N . PRO A 1 103 ? 12.045 -9.400 -10.179 1.00 92.25 103 PRO A N 1
ATOM 833 C CA . PRO A 1 103 ? 12.655 -8.534 -9.163 1.00 92.25 103 PRO A CA 1
ATOM 834 C C . PRO A 1 103 ? 12.137 -7.089 -9.200 1.00 92.25 103 PRO A C 1
ATOM 836 O O . PRO A 1 103 ? 11.837 -6.511 -8.161 1.00 92.25 103 PRO A O 1
ATOM 839 N N . ARG A 1 104 ? 11.930 -6.537 -10.405 1.00 92.38 104 ARG A N 1
ATOM 840 C CA . ARG A 1 104 ? 11.331 -5.205 -10.599 1.00 92.38 104 ARG A CA 1
ATOM 841 C C . ARG A 1 104 ? 9.914 -5.081 -10.034 1.00 92.38 104 ARG A C 1
ATOM 843 O O . ARG A 1 104 ? 9.496 -4.005 -9.632 1.00 92.38 104 ARG A O 1
ATOM 850 N N . SER A 1 105 ? 9.165 -6.180 -10.027 1.00 93.12 105 SER A N 1
ATOM 851 C CA . SER A 1 105 ? 7.804 -6.204 -9.508 1.00 93.12 105 SER A CA 1
ATOM 852 C C . SER A 1 105 ? 7.819 -6.209 -7.984 1.00 93.12 105 SER A C 1
ATOM 854 O O . SER A 1 105 ? 7.050 -5.466 -7.395 1.00 93.12 105 SER A O 1
ATOM 856 N N . TYR A 1 106 ? 8.736 -6.948 -7.348 1.00 93.50 106 TYR A N 1
ATOM 857 C CA . TYR A 1 106 ? 8.931 -6.884 -5.893 1.00 93.50 106 TYR A CA 1
ATOM 858 C C . TYR A 1 106 ? 9.299 -5.475 -5.409 1.00 93.50 106 TYR A C 1
ATOM 860 O O . TYR A 1 106 ? 8.733 -5.017 -4.422 1.00 93.50 106 TYR A O 1
ATOM 868 N N . ASP A 1 107 ? 10.190 -4.780 -6.124 1.00 92.69 107 ASP A N 1
ATOM 869 C CA . ASP A 1 107 ? 10.578 -3.393 -5.817 1.00 92.69 107 ASP A CA 1
ATOM 870 C C . ASP A 1 107 ? 9.358 -2.455 -5.779 1.00 92.69 107 ASP A C 1
ATOM 872 O O . ASP A 1 107 ? 9.147 -1.725 -4.814 1.00 92.69 107 ASP A O 1
ATOM 876 N N . VAL A 1 108 ? 8.488 -2.542 -6.792 1.00 93.62 108 VAL A N 1
ATOM 877 C CA . VAL A 1 108 ? 7.255 -1.741 -6.853 1.00 93.62 108 VAL A CA 1
ATOM 878 C C . VAL A 1 108 ? 6.236 -2.175 -5.798 1.00 93.62 108 VAL A C 1
ATOM 880 O O . VAL A 1 108 ? 5.634 -1.319 -5.155 1.00 93.62 108 VAL A O 1
ATOM 883 N N . LEU A 1 109 ? 6.039 -3.482 -5.589 1.00 94.69 109 LEU A N 1
ATOM 884 C CA . LEU A 1 109 ? 5.121 -3.995 -4.565 1.00 94.69 109 LEU A CA 1
ATOM 885 C C . LEU A 1 109 ? 5.525 -3.510 -3.167 1.00 94.69 109 LEU A C 1
ATOM 887 O O . LEU A 1 109 ? 4.653 -3.171 -2.374 1.00 94.69 109 LEU A O 1
ATOM 891 N N . GLY A 1 110 ? 6.827 -3.411 -2.888 1.00 95.50 110 GLY A N 1
ATOM 892 C CA . GLY A 1 110 ? 7.356 -2.961 -1.600 1.00 95.50 110 GLY A CA 1
ATOM 893 C C . GLY A 1 110 ? 6.919 -1.552 -1.190 1.00 95.50 110 GLY A C 1
ATOM 894 O O . GLY A 1 110 ? 6.898 -1.259 0.006 1.00 95.50 110 GLY A O 1
ATOM 895 N N . LEU A 1 111 ? 6.515 -0.704 -2.145 1.00 95.38 111 LEU A N 1
ATOM 896 C CA . LEU A 1 111 ? 5.966 0.630 -1.876 1.00 95.38 111 LEU A CA 1
ATOM 897 C C . LEU A 1 111 ? 4.568 0.605 -1.251 1.00 95.38 111 LEU A C 1
ATOM 899 O O . LEU A 1 111 ? 4.142 1.603 -0.668 1.00 95.38 111 LEU A O 1
ATOM 903 N N . TYR A 1 112 ? 3.846 -0.506 -1.394 1.00 96.62 112 TYR A N 1
ATOM 904 C CA . TYR A 1 112 ? 2.449 -0.617 -1.005 1.00 96.62 112 TYR A CA 1
ATOM 905 C C . TYR A 1 112 ? 2.266 -1.524 0.209 1.00 96.62 112 TYR A C 1
ATOM 907 O O . TYR A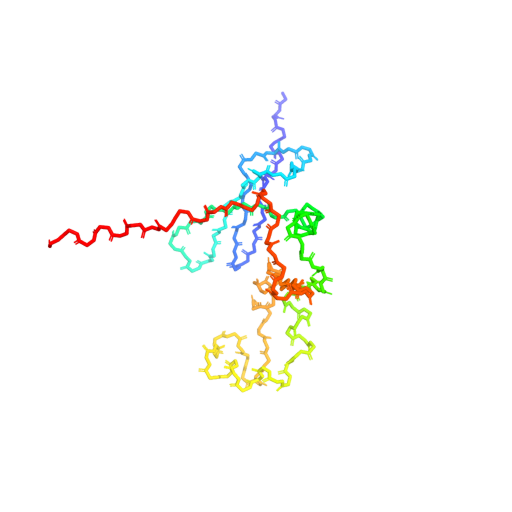 1 112 ? 3.068 -2.400 0.537 1.00 96.62 112 TYR A O 1
ATOM 915 N N . THR A 1 113 ? 1.167 -1.292 0.912 1.00 97.50 113 THR A N 1
ATOM 916 C CA . THR A 1 113 ? 0.823 -1.986 2.150 1.00 97.50 113 THR A CA 1
ATOM 917 C C . THR A 1 113 ? -0.676 -2.233 2.151 1.00 97.50 113 THR A C 1
ATOM 919 O O . THR A 1 113 ? -1.456 -1.315 1.888 1.00 97.50 113 THR A O 1
ATOM 922 N N . THR A 1 114 ? -1.076 -3.471 2.420 1.00 96.94 114 THR A N 1
ATOM 923 C CA . THR A 1 114 ? -2.467 -3.825 2.687 1.00 96.94 114 THR A CA 1
ATOM 924 C C . THR A 1 114 ? -2.795 -3.434 4.123 1.00 96.94 114 THR A C 1
ATOM 926 O O . THR A 1 114 ? -1.965 -3.561 5.023 1.00 96.94 114 THR A O 1
ATOM 929 N N . PHE A 1 115 ? -3.996 -2.915 4.353 1.00 96.75 115 PHE A N 1
ATOM 930 C CA . PHE A 1 115 ? -4.469 -2.615 5.698 1.00 96.75 115 PHE A CA 1
ATOM 931 C C . PHE A 1 115 ? -5.949 -2.950 5.819 1.00 96.75 115 PHE A C 1
ATOM 933 O O . PHE A 1 115 ? -6.741 -2.652 4.924 1.00 96.75 115 PHE A O 1
ATOM 940 N N . ILE A 1 116 ? -6.310 -3.584 6.927 1.00 97.19 116 ILE A N 1
ATOM 941 C CA . ILE A 1 116 ? -7.650 -4.091 7.186 1.00 97.19 116 ILE A CA 1
ATOM 942 C C . ILE A 1 116 ? -8.098 -3.574 8.546 1.00 97.19 116 ILE A C 1
ATOM 944 O O . ILE A 1 116 ? -7.428 -3.749 9.568 1.00 97.19 116 ILE A O 1
ATOM 948 N N . PHE A 1 117 ? -9.268 -2.947 8.537 1.00 96.38 117 PHE A N 1
ATOM 949 C CA . PHE A 1 117 ? -9.992 -2.553 9.730 1.00 96.38 117 PHE A CA 1
ATOM 950 C C . PHE A 1 117 ? -11.368 -3.211 9.702 1.00 96.38 117 PHE A C 1
ATOM 952 O O . PHE A 1 117 ? -12.005 -3.286 8.650 1.00 96.38 117 PHE A O 1
ATOM 959 N N . GLN A 1 118 ? -11.828 -3.677 10.854 1.00 94.94 118 GLN A N 1
ATOM 960 C CA . GLN A 1 118 ? -13.130 -4.303 11.016 1.00 94.94 118 GLN A CA 1
ATOM 961 C C . GLN A 1 118 ? -14.068 -3.359 11.756 1.00 94.94 118 GLN A C 1
ATOM 963 O O . GLN A 1 118 ? -13.680 -2.711 12.724 1.00 94.94 118 GLN A O 1
ATOM 968 N N . LYS A 1 119 ? -15.326 -3.310 11.321 1.00 93.06 119 LYS A N 1
ATOM 969 C CA . LYS A 1 119 ? -16.411 -2.736 12.112 1.00 93.06 119 LYS A CA 1
ATOM 970 C C . LYS A 1 119 ? -17.000 -3.862 12.979 1.00 93.06 119 LYS A C 1
ATOM 972 O O . LYS A 1 119 ? -17.577 -4.780 12.396 1.00 93.06 119 LYS A O 1
ATOM 977 N N . PRO A 1 120 ? -16.833 -3.852 14.316 1.00 87.81 120 PRO A N 1
ATOM 978 C CA . PRO A 1 120 ? -17.242 -4.981 15.162 1.00 87.81 120 PRO A CA 1
ATOM 979 C C . PRO A 1 120 ? -18.758 -5.175 15.187 1.00 87.81 120 PRO A C 1
ATOM 981 O O . PRO A 1 120 ? -19.247 -6.300 15.141 1.00 87.81 120 PRO A O 1
ATOM 984 N N . ASP A 1 121 ? -19.489 -4.062 15.215 1.00 85.31 121 ASP A N 1
ATOM 985 C CA . ASP A 1 121 ? -20.941 -4.025 15.111 1.00 85.31 121 ASP A CA 1
ATOM 986 C C . ASP A 1 121 ? -21.324 -3.238 13.844 1.00 85.31 121 ASP A C 1
ATOM 988 O O . ASP A 1 121 ? -21.113 -2.019 13.796 1.00 85.31 121 ASP A O 1
ATOM 992 N N . PRO A 1 122 ? -21.852 -3.899 12.798 1.00 81.88 122 PRO A N 1
ATOM 993 C CA . PRO A 1 122 ? -22.221 -3.239 11.551 1.00 81.88 122 PRO A CA 1
ATOM 994 C C . PRO A 1 122 ? -23.328 -2.194 11.735 1.00 81.88 122 PRO A C 1
ATOM 996 O O . PRO A 1 122 ? -23.372 -1.240 10.953 1.00 81.88 122 PRO A O 1
ATOM 999 N N . ASP A 1 123 ? -24.140 -2.309 12.786 1.00 82.19 123 ASP A N 1
ATOM 1000 C CA . ASP A 1 123 ? -25.304 -1.461 13.039 1.00 82.19 123 ASP A CA 1
ATOM 1001 C C . ASP A 1 123 ? -24.983 -0.271 13.954 1.00 82.19 123 ASP A C 1
ATOM 1003 O O . ASP A 1 123 ? -25.761 0.683 14.026 1.00 82.19 123 ASP A O 1
ATOM 1007 N N . ILE A 1 124 ? -23.812 -0.261 14.606 1.00 77.56 124 ILE A N 1
ATOM 1008 C CA . ILE A 1 124 ? -23.378 0.883 15.414 1.00 77.56 124 ILE A CA 1
ATOM 1009 C C . ILE A 1 124 ? -23.267 2.137 14.543 1.00 77.56 124 ILE A C 1
ATOM 1011 O O . ILE A 1 124 ? -22.570 2.171 13.517 1.00 77.56 124 ILE A O 1
ATOM 1015 N N . THR A 1 125 ? -23.952 3.194 14.976 1.00 71.56 125 THR A N 1
ATOM 1016 C CA . THR A 1 125 ? -23.872 4.514 14.356 1.00 71.56 125 THR A CA 1
ATOM 1017 C C . THR A 1 125 ? -22.439 5.037 14.484 1.00 71.56 125 THR A C 1
ATOM 1019 O O . THR A 1 125 ? -21.900 5.034 15.596 1.00 71.56 125 THR A O 1
ATOM 1022 N N . PRO A 1 126 ? -21.803 5.496 13.390 1.00 67.50 126 PRO A N 1
ATOM 1023 C CA . PRO A 1 126 ? -20.464 6.062 13.463 1.00 67.50 126 PRO A CA 1
ATOM 1024 C C . PRO A 1 126 ? -20.417 7.228 14.462 1.00 67.50 126 PRO A C 1
ATOM 1026 O O . PRO A 1 126 ? -21.392 7.980 14.569 1.00 67.50 126 PRO A O 1
ATOM 1029 N N . PRO A 1 127 ? -19.297 7.431 15.172 1.00 69.75 127 PRO A N 1
ATOM 1030 C CA . PRO A 1 127 ? -19.110 8.603 16.018 1.00 69.75 127 PRO A CA 1
ATOM 1031 C C . PRO A 1 127 ? -19.356 9.894 15.222 1.00 69.75 127 PRO A C 1
ATOM 1033 O O . PRO A 1 127 ? -18.968 9.991 14.058 1.00 69.75 127 PRO A O 1
ATOM 1036 N N . ILE A 1 128 ? -19.973 10.899 15.857 1.00 58.88 128 ILE A N 1
ATOM 1037 C CA . ILE A 1 128 ? -20.422 12.168 15.233 1.00 58.88 128 ILE A CA 1
ATOM 1038 C C . ILE A 1 128 ? -19.293 12.895 14.469 1.00 58.88 128 ILE A C 1
ATOM 1040 O O . ILE A 1 128 ? -19.559 13.653 13.544 1.00 58.88 128 ILE A O 1
ATOM 1044 N N . ALA A 1 129 ? -18.027 12.642 14.820 1.00 61.44 129 ALA A N 1
ATOM 1045 C CA . ALA A 1 129 ? -16.851 13.197 14.147 1.00 61.44 129 ALA A CA 1
ATOM 1046 C C . ALA A 1 129 ? -16.534 12.564 12.775 1.00 61.44 129 ALA A C 1
ATOM 1048 O O . ALA A 1 129 ? -15.558 12.963 12.142 1.00 61.44 129 ALA A O 1
ATOM 1049 N N . THR A 1 130 ? -17.318 11.585 12.311 1.00 58.94 130 THR A N 1
ATOM 1050 C CA . THR A 1 130 ? -17.137 10.998 10.979 1.00 58.94 130 THR A CA 1
ATOM 1051 C C . THR A 1 130 ? -17.475 12.058 9.929 1.00 58.94 130 THR A C 1
ATOM 1053 O O . THR A 1 130 ? -18.617 12.522 9.900 1.00 58.94 130 THR A O 1
A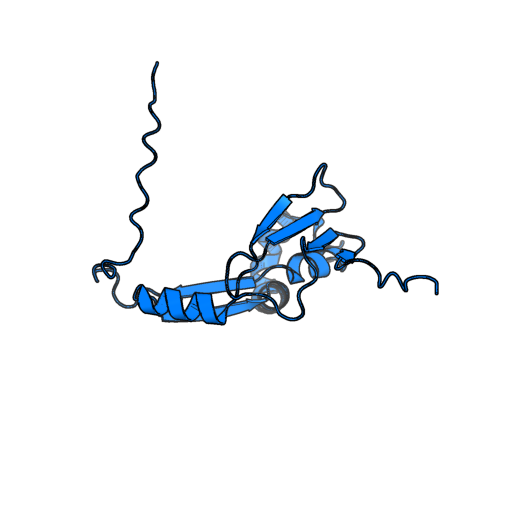TOM 1056 N N . PRO A 1 131 ? -16.523 12.477 9.075 1.00 60.31 131 PRO A N 1
ATOM 1057 C CA . PRO A 1 131 ? -16.827 13.422 8.014 1.00 60.31 131 PRO A CA 1
ATOM 1058 C C . PRO A 1 131 ? -17.896 12.809 7.110 1.00 60.31 131 PRO A C 1
ATOM 1060 O O . PRO A 1 131 ? -17.695 11.749 6.519 1.00 60.31 131 PRO A O 1
ATOM 1063 N N . ILE A 1 132 ? -19.048 13.471 7.033 1.00 60.59 132 ILE A N 1
ATOM 1064 C CA . ILE A 1 132 ? -20.089 13.122 6.073 1.00 60.59 132 ILE A CA 1
ATOM 1065 C C . ILE A 1 132 ? -19.498 13.455 4.706 1.00 60.59 132 ILE A C 1
ATOM 1067 O O . ILE A 1 132 ? -19.203 14.622 4.434 1.00 60.59 132 ILE A O 1
ATOM 1071 N N . LEU A 1 133 ? -19.271 12.436 3.872 1.00 57.91 133 LEU A N 1
ATOM 1072 C CA . LEU A 1 133 ? -19.032 12.660 2.451 1.00 57.91 133 LEU A CA 1
ATOM 1073 C C . LEU A 1 133 ? -20.240 13.449 1.955 1.00 57.91 133 LEU A C 1
ATOM 1075 O O . LEU A 1 133 ? -21.357 12.939 1.973 1.00 57.91 133 LEU A O 1
ATOM 1079 N N . GLN A 1 134 ? -20.035 14.719 1.605 1.00 53.75 134 GLN A N 1
ATOM 1080 C CA . GLN A 1 134 ? -21.043 15.445 0.850 1.00 53.75 134 GLN A CA 1
ATOM 1081 C C . GLN A 1 134 ? -21.229 14.632 -0.422 1.00 53.75 134 GLN A C 1
ATOM 1083 O O . GLN A 1 134 ? -20.264 14.476 -1.175 1.00 53.75 134 GLN A O 1
ATOM 1088 N N . ASP A 1 135 ? -22.419 14.053 -0.604 1.00 49.94 135 ASP A N 1
ATOM 1089 C CA . ASP A 1 135 ? -22.785 13.444 -1.873 1.00 49.94 135 ASP A CA 1
ATOM 1090 C C . ASP A 1 135 ? -22.384 14.443 -2.951 1.00 49.94 135 ASP A C 1
ATOM 1092 O O . ASP A 1 135 ? -22.811 15.602 -2.925 1.00 49.94 135 ASP A O 1
ATOM 1096 N N . ALA A 1 136 ? -21.486 14.026 -3.843 1.00 48.34 136 ALA A N 1
ATOM 1097 C CA . ALA A 1 136 ? -21.216 14.796 -5.032 1.00 48.34 136 ALA A CA 1
ATOM 1098 C C . ALA A 1 136 ? -22.545 14.834 -5.781 1.00 48.34 136 ALA A C 1
ATOM 1100 O O . ALA A 1 136 ? -22.922 13.872 -6.451 1.00 48.34 136 ALA A O 1
ATOM 1101 N N . SER A 1 137 ? -23.284 15.930 -5.629 1.00 42.97 137 SER A N 1
ATOM 1102 C CA . SER A 1 137 ? -24.303 16.331 -6.573 1.00 42.97 137 SER A CA 1
ATOM 1103 C C . SER A 1 137 ? -23.570 16.562 -7.886 1.00 42.97 137 SER A C 1
ATOM 1105 O O . SER A 1 137 ? -23.153 17.668 -8.222 1.00 42.97 137 SER A O 1
ATOM 1107 N N . TYR A 1 138 ? -23.359 15.474 -8.626 1.00 47.41 138 TYR A N 1
ATOM 1108 C CA . TYR A 1 138 ? -23.248 15.543 -10.064 1.00 47.41 138 TYR A CA 1
ATOM 1109 C C . TYR A 1 138 ? -24.566 16.164 -10.511 1.00 47.41 138 TYR A C 1
ATOM 1111 O O . TYR A 1 138 ? -25.574 15.474 -10.655 1.00 47.41 138 TYR A O 1
ATOM 1119 N N . ASN A 1 139 ? -24.574 17.490 -10.639 1.00 43.78 139 ASN A N 1
ATOM 1120 C CA . ASN A 1 139 ? -25.552 18.169 -11.460 1.00 43.78 139 ASN A CA 1
ATOM 1121 C C . ASN A 1 139 ? -25.347 17.585 -12.859 1.00 43.78 139 ASN A C 1
ATOM 1123 O O . ASN A 1 139 ? -24.433 17.970 -13.587 1.00 43.78 139 ASN A O 1
ATOM 1127 N N . LEU A 1 140 ? -26.143 16.567 -13.182 1.00 44.47 140 LEU A N 1
ATOM 1128 C CA . LEU A 1 140 ? -26.512 16.249 -14.550 1.00 44.47 140 LEU A CA 1
ATOM 1129 C C . LEU A 1 140 ? -27.383 17.415 -15.028 1.00 44.47 140 LEU A C 1
ATOM 1131 O O . LEU A 1 140 ? -28.604 17.303 -15.089 1.00 44.47 140 LEU A O 1
ATOM 1135 N N . ASP A 1 141 ? -26.744 18.554 -15.276 1.00 47.81 141 ASP A N 1
ATOM 1136 C CA . ASP A 1 141 ? -27.343 19.627 -16.051 1.00 47.81 141 ASP A CA 1
ATOM 1137 C C . ASP A 1 141 ? -27.091 19.296 -17.531 1.00 47.81 141 ASP A C 1
ATOM 1139 O O . ASP A 1 141 ? -25.947 19.310 -17.984 1.00 47.81 141 ASP A O 1
ATOM 1143 N N . GLU A 1 142 ? -28.197 18.902 -18.177 1.00 40.84 142 GLU A N 1
ATOM 1144 C CA . GLU A 1 142 ? -28.547 18.843 -19.616 1.00 40.84 142 GLU A CA 1
ATOM 1145 C C . GLU A 1 142 ? -27.478 18.513 -20.675 1.00 40.84 142 GLU A C 1
AT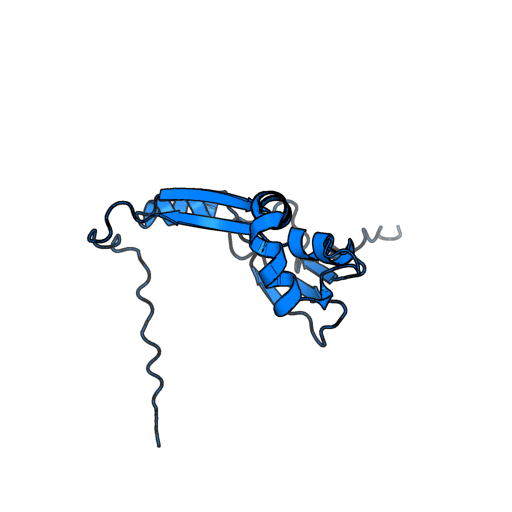OM 1147 O O . GLU A 1 142 ? -26.604 19.353 -20.986 1.00 40.84 142 GLU A O 1
#

Mean predicted aligned error: 9.38 Å

Secondary structure (DSSP, 8-state):
--------SEEE-SSEEEEESS--SS--SS--EEEEEETT-SSPEEEEPP-HHHHHHHHHHTTPEEEEEEEHHHHHHHHHHHHHHHHHHH-GGGB-TTS-B-HHHHHHHTT-EEEEEE-SSTTSPPPTTS------------

InterPro domains:
  IPR004971 mRNA (guanine-N(7))-methyltransferase domain [PF03291] (14-119)
  IPR004971 mRNA (guanine-N(7))-methyltransferase domain [PS51562] (1-120)
  IPR029063 S-adenosyl-L-methionine-dependent methyltransferase superfamily [G3DSA:3.40.50.150] (4-120)
  IPR029063 S-adenosyl-L-methionine-dependent methyltransferase superfamily [SSF53335] (14-120)
  IPR039753 mRNA cap guanine-N7 methyltransferase [PTHR12189] (11-120)

Radius of gyration: 20.31 Å; Cα contacts (8 Å, |Δi|>4): 147; chains: 1; bounding box: 62×48×37 Å

Nearest PDB structures (foldseek):
  3bgv-assembly2_B  TM=8.159E-01  e=2.892E-05  Homo sapiens
  1ri1-assembly1_A  TM=7.340E-01  e=4.875E-03  Encephalitozoon cuniculi
  2nv5-assembly3_C  TM=6.063E-01  e=6.456E-01  Rattus norvegicus
  6iwd-assembly1_A-2  TM=6.243E-01  e=1.695E+00  Homo sapiens
  2c7s-assembly1_A  TM=5.272E-01  e=1.111E+00  Homo sapiens

Solvent-accessible surface area (backbone atoms only — not comparable to full-atom values): 8932 Å² total; per-residue (Å²): 134,82,81,81,77,73,83,64,69,54,53,74,60,89,60,35,38,39,36,49,84,66,94,60,101,63,84,61,78,61,86,40,51,32,34,43,27,47,67,88,48,96,61,66,46,81,46,70,60,80,42,63,74,61,50,54,54,51,39,42,68,50,62,29,42,86,74,49,75,44,47,36,48,58,52,43,66,79,40,40,83,76,43,43,67,55,38,60,74,78,42,48,92,41,38,43,101,84,71,41,75,33,75,73,42,49,61,59,35,59,79,39,66,50,73,43,71,42,62,86,56,85,81,61,76,65,44,88,86,56,80,76,77,74,76,80,78,72,75,84,75,128

pLDDT: mean 83.94, std 17.12, range [30.52, 97.81]

Foldseek 3Di:
DPPPPPPAQWDDDLFKIKHWPDDDPDDDQWDGKIWIDTPPDPDTDIDIDHDVVVVQVVCVLQQWAWDDKAQQLRVCVVCVVVCQVVCVVPPVVQADPVSHGDPSNSVVSRVDIDTDIDRPDPPDDTDPPPDDPPPPPPPPPD

Sequence (142 aa):
MKPNIVPNCSIRTENYMITFEV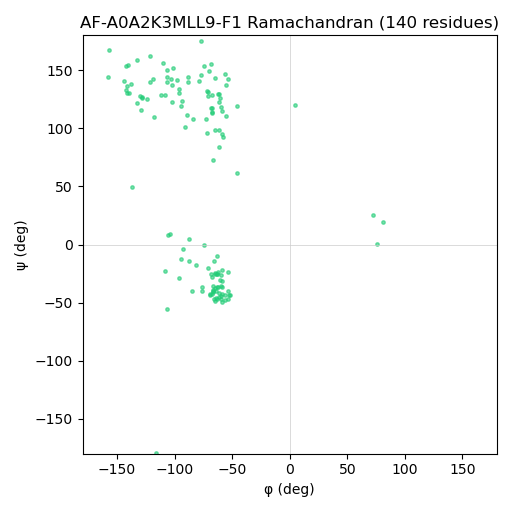EEEKFPLFGKKYQLKFANDVSAETHCLVHFPSLIRLAREAGLEYVEIQNLTEFYDDNRAQLAGLLTNYAPNLLDTRGRLLPRSYDVLGLYTTFIFQKPDPDITPPIATPILQDASYNLDE